Protein AF-A0A2V8DLC0-F1 (afdb_monomer_lite)

Structure (mmCIF, N/CA/C/O backbone):
data_AF-A0A2V8DLC0-F1
#
_entry.id   AF-A0A2V8DLC0-F1
#
loop_
_atom_site.group_PDB
_atom_site.id
_atom_site.type_symbol
_atom_site.label_atom_id
_atom_site.label_alt_id
_atom_site.label_comp_id
_atom_site.label_asym_id
_atom_site.label_entity_id
_atom_site.label_seq_id
_atom_site.pdbx_PDB_ins_code
_atom_site.Cartn_x
_atom_site.Cartn_y
_atom_site.Cartn_z
_atom_site.occupancy
_atom_site.B_iso_or_equiv
_atom_site.auth_seq_id
_atom_site.auth_comp_id
_atom_site.auth_asym_id
_atom_site.auth_atom_id
_atom_site.pdbx_PDB_model_num
ATOM 1 N N . MET A 1 1 ? -18.523 6.065 -11.928 1.00 33.72 1 MET A N 1
ATOM 2 C CA . MET A 1 1 ? -17.253 5.956 -12.672 1.00 33.72 1 MET A CA 1
ATOM 3 C C . MET A 1 1 ? -16.138 6.106 -11.657 1.00 33.72 1 MET A C 1
ATOM 5 O O . MET A 1 1 ? -16.168 7.092 -10.935 1.00 33.72 1 MET A O 1
ATOM 9 N N . ARG A 1 2 ? -15.242 5.127 -11.511 1.00 37.94 2 ARG A N 1
ATOM 10 C CA . ARG A 1 2 ? -13.970 5.345 -10.810 1.00 37.94 2 ARG A CA 1
ATOM 11 C C . ARG A 1 2 ? -12.948 5.616 -11.899 1.00 37.94 2 ARG A C 1
ATOM 13 O O . ARG A 1 2 ? -12.835 4.808 -12.815 1.00 37.94 2 ARG A O 1
ATOM 20 N N . GLU A 1 3 ? -12.312 6.776 -11.840 1.00 42.47 3 GLU A N 1
ATOM 21 C CA . GLU A 1 3 ? -11.149 7.080 -12.661 1.00 42.47 3 GLU A CA 1
ATOM 22 C C . GLU A 1 3 ? -10.037 6.126 -12.227 1.00 42.47 3 GLU A C 1
ATOM 24 O O . GLU A 1 3 ? -9.381 6.315 -11.204 1.00 42.47 3 GLU A O 1
ATOM 29 N N . ASP A 1 4 ? -9.897 5.036 -12.979 1.00 42.78 4 ASP A N 1
ATOM 30 C CA . ASP A 1 4 ? -8.676 4.251 -13.026 1.00 42.78 4 ASP A CA 1
ATOM 31 C C . ASP A 1 4 ? -7.598 5.182 -13.584 1.00 42.78 4 ASP A C 1
ATOM 33 O O . ASP A 1 4 ? -7.423 5.307 -14.797 1.00 42.78 4 ASP A O 1
ATOM 37 N N . HIS A 1 5 ? -6.878 5.880 -12.704 1.00 47.12 5 HIS A N 1
ATOM 38 C CA . HIS A 1 5 ? -5.588 6.470 -13.047 1.00 47.12 5 HIS A CA 1
ATOM 39 C C . HIS A 1 5 ? -4.578 5.332 -13.245 1.00 47.12 5 HIS A C 1
ATOM 41 O O . HIS A 1 5 ? -3.613 5.172 -12.497 1.00 47.12 5 HIS A O 1
ATOM 47 N N . MET A 1 6 ? -4.819 4.514 -14.269 1.00 49.00 6 MET A N 1
ATOM 48 C CA . MET A 1 6 ? -3.808 3.685 -14.898 1.00 49.00 6 MET A CA 1
ATOM 49 C C . MET A 1 6 ? -2.768 4.670 -15.406 1.00 49.00 6 MET A C 1
ATOM 51 O O . MET A 1 6 ? -2.995 5.357 -16.398 1.00 49.00 6 MET A O 1
ATOM 55 N N . SER A 1 7 ? -1.688 4.823 -14.639 1.00 56.44 7 SER A N 1
ATOM 56 C CA . SER A 1 7 ? -0.580 5.715 -14.965 1.00 56.44 7 SER A CA 1
ATOM 57 C C . SER A 1 7 ? -0.198 5.482 -16.422 1.00 56.44 7 SER A C 1
ATOM 59 O O . SER A 1 7 ? 0.247 4.386 -16.765 1.00 56.44 7 SER A O 1
ATOM 61 N N . GLU A 1 8 ? -0.446 6.471 -17.283 1.00 65.38 8 GLU A N 1
ATOM 62 C CA . GLU A 1 8 ? -0.105 6.375 -18.698 1.00 65.38 8 GLU A CA 1
ATOM 63 C C . GLU A 1 8 ? 1.371 6.001 -18.791 1.00 65.38 8 GLU A C 1
ATOM 65 O O . GLU A 1 8 ? 2.231 6.661 -18.201 1.00 65.38 8 GLU A O 1
ATOM 70 N N . ARG A 1 9 ? 1.658 4.875 -19.450 1.00 65.62 9 ARG A N 1
ATOM 71 C CA . ARG A 1 9 ? 3.012 4.333 -19.501 1.00 65.62 9 ARG A CA 1
ATOM 72 C C . ARG A 1 9 ? 3.875 5.306 -20.296 1.00 65.62 9 ARG A C 1
ATOM 74 O O . ARG A 1 9 ? 3.786 5.357 -21.520 1.00 65.62 9 ARG A O 1
ATOM 81 N N . LEU A 1 10 ? 4.669 6.104 -19.589 1.00 75.00 10 LEU A N 1
ATOM 82 C CA . LEU A 1 10 ? 5.582 7.067 -20.192 1.00 75.00 10 LEU A CA 1
ATOM 83 C C . LEU A 1 10 ? 6.614 6.310 -21.035 1.00 75.00 10 LEU A C 1
ATOM 85 O O . LEU A 1 10 ? 7.248 5.380 -20.542 1.00 75.00 10 LEU A O 1
ATOM 89 N N . VAL A 1 11 ? 6.769 6.706 -22.299 1.00 76.94 11 VAL A N 1
ATOM 90 C CA . VAL A 1 11 ? 7.781 6.156 -23.211 1.00 76.94 11 VAL A CA 1
ATOM 91 C C . VAL A 1 11 ? 8.857 7.217 -23.402 1.00 76.94 11 VAL A C 1
ATOM 93 O O . VAL A 1 11 ? 8.633 8.224 -24.072 1.00 76.94 11 VAL A O 1
ATOM 96 N N . LEU A 1 12 ? 10.008 7.007 -22.770 1.00 82.38 12 LEU A N 1
ATOM 97 C CA . LEU A 1 12 ? 11.147 7.930 -22.749 1.00 82.38 12 LEU A CA 1
ATOM 98 C C . LEU A 1 12 ? 12.386 7.343 -23.448 1.00 82.38 12 LEU A C 1
ATOM 100 O O . LEU A 1 12 ? 13.359 8.063 -23.672 1.00 82.38 12 LEU A O 1
ATOM 104 N N . GLY A 1 13 ? 12.339 6.063 -23.829 1.00 81.19 13 GLY A N 1
ATOM 105 C CA . GLY A 1 13 ? 13.424 5.336 -24.478 1.00 81.19 13 GLY A CA 1
ATOM 106 C C . GLY A 1 13 ? 14.370 4.658 -23.482 1.00 81.19 13 GLY A C 1
ATOM 107 O O . GLY A 1 13 ? 14.463 5.011 -22.304 1.00 81.19 13 GLY A O 1
ATOM 108 N N . SER A 1 14 ? 15.115 3.656 -23.953 1.00 75.38 14 SER A N 1
ATOM 109 C CA . SER A 1 14 ? 16.149 2.988 -23.151 1.00 75.38 14 SER A CA 1
ATOM 110 C C . SER A 1 14 ? 17.264 3.965 -22.745 1.00 75.38 14 SER A C 1
ATOM 112 O O . SER A 1 14 ? 17.702 4.752 -23.584 1.00 75.38 14 SER A O 1
ATOM 114 N N . PRO A 1 15 ? 17.788 3.901 -21.502 1.00 81.25 15 PRO A N 1
ATOM 115 C CA . PRO A 1 15 ? 17.510 2.926 -20.435 1.00 81.25 15 PRO A CA 1
ATOM 116 C C . PRO A 1 15 ? 16.366 3.329 -19.483 1.00 81.25 15 PRO A C 1
ATOM 118 O O . 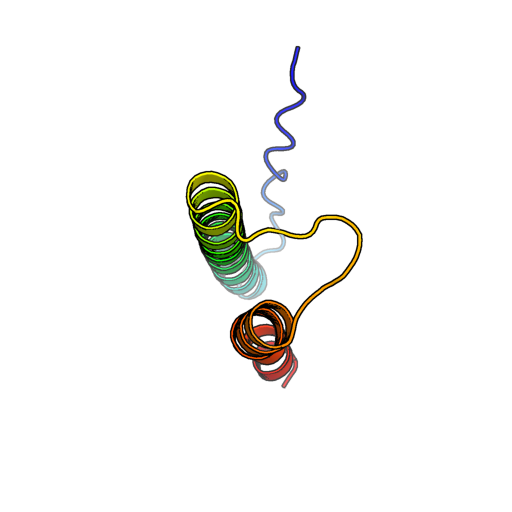PRO A 1 15 ? 16.101 2.626 -18.505 1.00 81.25 15 PRO A O 1
ATOM 121 N N . VAL A 1 16 ? 15.718 4.468 -19.736 1.00 86.12 16 VAL A N 1
ATOM 122 C CA . VAL A 1 16 ? 14.745 5.088 -18.829 1.00 86.12 16 VAL A CA 1
ATOM 123 C C . VAL A 1 16 ? 13.475 4.251 -18.721 1.00 86.12 16 VAL A C 1
ATOM 125 O O . VAL A 1 16 ? 12.999 4.041 -17.610 1.00 86.12 16 VAL A O 1
ATOM 128 N N . ASP A 1 17 ? 12.998 3.671 -19.822 1.00 82.75 17 ASP A N 1
ATOM 129 C CA . ASP A 1 17 ? 11.818 2.791 -19.807 1.00 82.75 17 ASP A CA 1
ATOM 130 C C . ASP A 1 17 ? 12.011 1.585 -18.866 1.00 82.75 17 ASP A C 1
ATOM 132 O O . ASP A 1 17 ? 11.145 1.273 -18.053 1.00 82.75 17 ASP A O 1
ATOM 136 N N . GLY A 1 18 ? 13.200 0.970 -18.870 1.00 86.19 18 GLY A N 1
ATOM 137 C CA . GLY A 1 18 ? 13.520 -0.137 -17.961 1.00 86.19 18 GLY A CA 1
ATOM 138 C C . GLY A 1 18 ? 13.685 0.285 -16.493 1.00 86.19 18 GLY A C 1
ATOM 139 O O . GLY A 1 18 ? 13.569 -0.538 -15.580 1.00 86.19 18 GLY A O 1
ATOM 140 N N . LEU A 1 19 ? 13.976 1.561 -16.222 1.00 86.88 19 LEU A N 1
ATOM 141 C CA . LEU A 1 19 ? 13.908 2.114 -14.869 1.00 86.88 19 LEU A CA 1
ATOM 142 C C . LEU A 1 19 ? 12.452 2.367 -14.461 1.00 86.88 19 LEU A C 1
ATOM 144 O O . LEU A 1 19 ? 12.072 1.986 -13.355 1.00 86.88 19 LEU A O 1
ATOM 148 N N . LEU A 1 20 ? 11.642 2.943 -15.351 1.00 85.62 20 LEU A N 1
ATOM 149 C CA . LEU A 1 20 ? 10.223 3.203 -15.118 1.00 85.62 20 LEU A CA 1
ATOM 150 C C . LEU A 1 20 ? 9.453 1.915 -14.831 1.00 85.62 20 LEU A C 1
ATOM 152 O O . LEU A 1 20 ? 8.760 1.856 -13.821 1.00 85.62 20 LEU A O 1
ATOM 156 N N . ASP A 1 21 ? 9.639 0.862 -15.627 1.00 86.44 21 ASP A N 1
ATOM 157 C CA . ASP A 1 21 ? 8.980 -0.432 -15.406 1.00 86.44 21 ASP A CA 1
ATOM 158 C C . ASP A 1 21 ? 9.288 -0.997 -14.010 1.00 86.44 21 ASP A C 1
ATOM 160 O O . ASP A 1 21 ? 8.395 -1.466 -13.300 1.00 86.44 21 ASP A O 1
ATOM 164 N N . ARG A 1 22 ? 10.548 -0.892 -13.564 1.00 86.19 22 ARG A N 1
ATOM 165 C CA . ARG A 1 22 ? 10.950 -1.312 -12.212 1.00 86.19 22 ARG A CA 1
ATOM 166 C C . ARG A 1 22 ? 10.317 -0.446 -11.126 1.00 86.19 22 ARG A C 1
ATOM 168 O O . ARG A 1 22 ? 9.910 -0.979 -10.095 1.00 86.19 22 ARG A O 1
ATOM 175 N N . LEU A 1 23 ? 10.234 0.868 -11.336 1.00 86.19 23 LEU A N 1
ATOM 176 C CA . LEU A 1 23 ? 9.601 1.791 -10.392 1.00 86.19 23 LEU A CA 1
ATOM 177 C C . LEU A 1 23 ? 8.089 1.554 -10.295 1.00 86.19 23 LEU A C 1
ATOM 179 O O . LEU A 1 23 ? 7.564 1.523 -9.184 1.00 86.19 23 LEU A O 1
ATOM 183 N N . TYR A 1 24 ? 7.407 1.310 -11.416 1.00 84.56 24 TYR A N 1
ATOM 184 C CA . TYR A 1 24 ? 5.984 0.970 -11.434 1.00 84.56 24 TYR A CA 1
ATOM 185 C C . TYR A 1 24 ? 5.711 -0.357 -10.728 1.00 84.56 24 TYR A C 1
ATOM 187 O O . TYR A 1 24 ? 4.872 -0.404 -9.830 1.00 84.56 24 TYR A O 1
ATOM 195 N N . ALA A 1 25 ? 6.459 -1.416 -11.056 1.00 87.25 25 ALA A N 1
ATOM 196 C CA . ALA A 1 25 ? 6.313 -2.711 -10.388 1.00 87.25 25 ALA A CA 1
ATOM 197 C C . ALA A 1 25 ? 6.534 -2.594 -8.871 1.00 87.25 25 ALA A C 1
ATOM 199 O O . ALA A 1 25 ? 5.801 -3.178 -8.071 1.00 87.25 25 ALA A O 1
ATOM 200 N N . ARG A 1 26 ? 7.518 -1.785 -8.465 1.00 85.50 26 ARG A N 1
ATOM 201 C CA . ARG A 1 26 ? 7.783 -1.500 -7.057 1.00 85.50 26 ARG A CA 1
ATOM 202 C C . ARG A 1 26 ? 6.636 -0.746 -6.386 1.00 85.50 26 ARG A C 1
ATOM 204 O O . ARG A 1 26 ? 6.271 -1.101 -5.269 1.00 85.50 26 ARG A O 1
ATOM 211 N N . ASN A 1 27 ? 6.084 0.271 -7.046 1.00 85.06 27 ASN A N 1
ATOM 212 C CA . ASN A 1 27 ? 4.964 1.050 -6.526 1.00 85.06 27 ASN A CA 1
ATOM 213 C C . ASN A 1 27 ? 3.728 0.170 -6.285 1.00 85.06 27 ASN A C 1
ATOM 215 O O . ASN A 1 27 ? 3.149 0.234 -5.203 1.00 85.06 27 ASN A O 1
ATOM 219 N N . VAL A 1 28 ? 3.390 -0.704 -7.240 1.00 88.00 28 VAL A N 1
ATOM 220 C CA . VAL A 1 28 ? 2.282 -1.666 -7.103 1.00 88.00 28 VAL A CA 1
ATOM 221 C C . VAL A 1 28 ? 2.489 -2.561 -5.880 1.00 88.00 28 VAL A C 1
ATOM 223 O O . VAL A 1 28 ? 1.634 -2.607 -5.000 1.00 88.00 28 VAL A O 1
ATOM 226 N N . ALA A 1 29 ? 3.666 -3.181 -5.752 1.00 87.19 29 ALA A N 1
ATOM 227 C CA . ALA A 1 29 ? 3.966 -4.051 -4.615 1.00 87.19 29 ALA A CA 1
ATOM 228 C C . ALA A 1 29 ? 3.908 -3.317 -3.257 1.00 87.19 29 ALA A C 1
ATOM 230 O O . ALA A 1 29 ? 3.526 -3.901 -2.241 1.00 87.19 29 ALA A O 1
ATOM 231 N N . GLN A 1 30 ? 4.282 -2.035 -3.216 1.00 86.06 30 GLN A N 1
ATOM 232 C CA . GLN A 1 30 ? 4.181 -1.221 -2.001 1.00 86.06 30 GLN A CA 1
ATOM 233 C C . GLN A 1 30 ? 2.729 -0.886 -1.646 1.00 86.06 30 GLN A C 1
ATOM 235 O O . GLN A 1 30 ? 2.367 -0.970 -0.470 1.00 86.06 30 GLN A O 1
ATOM 240 N N . ASN A 1 31 ? 1.897 -0.553 -2.636 1.00 88.56 31 ASN A N 1
ATOM 241 C CA . ASN A 1 31 ? 0.469 -0.315 -2.423 1.00 88.56 31 ASN A CA 1
ATOM 242 C C . ASN A 1 31 ? -0.238 -1.569 -1.895 1.00 88.56 31 ASN A C 1
ATOM 244 O O . ASN A 1 31 ? -1.028 -1.471 -0.953 1.00 88.56 31 ASN A O 1
ATOM 248 N N . ASP A 1 32 ? 0.096 -2.745 -2.426 1.00 91.19 32 ASP A N 1
ATOM 249 C CA . ASP A 1 32 ? -0.450 -4.020 -1.953 1.00 91.19 32 ASP A CA 1
ATOM 250 C C . ASP A 1 32 ? -0.044 -4.307 -0.501 1.00 91.19 32 ASP A C 1
ATOM 252 O O . ASP A 1 32 ? -0.870 -4.721 0.320 1.00 91.19 32 ASP A O 1
ATOM 256 N N . ALA A 1 33 ? 1.216 -4.031 -0.145 1.00 90.69 33 ALA A N 1
ATOM 257 C CA . ALA A 1 33 ? 1.714 -4.204 1.217 1.00 90.69 33 ALA A CA 1
ATOM 258 C C . ALA A 1 33 ? 1.018 -3.263 2.215 1.00 90.69 33 ALA A C 1
ATOM 260 O O . ALA A 1 33 ? 0.612 -3.705 3.292 1.00 90.69 33 ALA A O 1
ATOM 261 N N . LEU A 1 34 ? 0.849 -1.985 1.857 1.00 91.81 3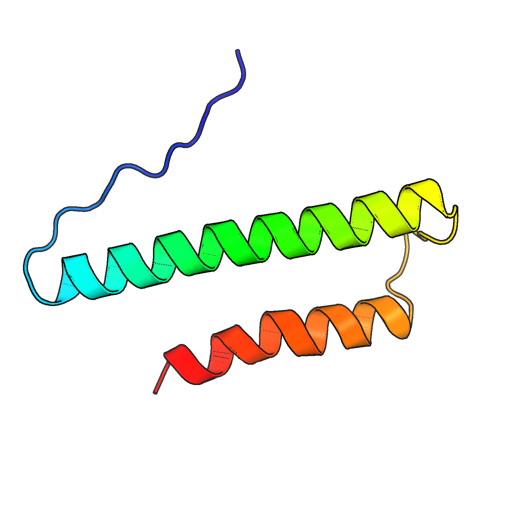4 LEU A N 1
ATOM 262 C CA . LEU A 1 34 ? 0.117 -1.005 2.667 1.00 91.81 34 LEU A CA 1
ATOM 263 C C . LEU A 1 34 ? -1.344 -1.428 2.854 1.00 91.81 34 LEU A C 1
ATOM 265 O O . LEU A 1 34 ? -1.838 -1.468 3.981 1.00 91.81 34 LEU A O 1
ATOM 269 N N . THR A 1 35 ? -2.011 -1.804 1.762 1.00 92.69 35 THR A N 1
ATOM 270 C CA . THR A 1 35 ? -3.412 -2.245 1.776 1.00 92.69 35 THR A CA 1
ATOM 271 C C . THR A 1 35 ? -3.594 -3.467 2.669 1.00 92.69 35 THR A C 1
ATOM 273 O O . THR A 1 35 ? -4.493 -3.489 3.512 1.00 92.69 35 THR A O 1
ATOM 276 N N . THR A 1 36 ? -2.708 -4.458 2.547 1.00 94.56 36 THR A N 1
ATOM 277 C CA . THR A 1 36 ? -2.736 -5.674 3.371 1.00 94.56 36 THR A CA 1
ATOM 278 C C . THR A 1 36 ? -2.551 -5.349 4.851 1.00 94.56 36 THR A C 1
ATOM 280 O O . THR A 1 36 ? -3.321 -5.833 5.684 1.00 94.56 36 THR A O 1
ATOM 283 N N . TYR A 1 37 ? -1.572 -4.502 5.188 1.00 93.12 37 TYR A N 1
ATOM 284 C CA . TYR A 1 37 ? -1.302 -4.107 6.571 1.00 93.12 37 TYR A CA 1
ATOM 285 C C . TYR A 1 37 ? -2.518 -3.427 7.208 1.00 93.12 37 TYR A C 1
ATOM 287 O O . TYR A 1 37 ? -3.015 -3.892 8.234 1.00 93.12 37 TYR A O 1
ATOM 295 N N . PHE A 1 38 ? -3.051 -2.376 6.579 1.00 92.25 38 PHE A N 1
ATOM 296 C CA . PHE A 1 38 ? -4.178 -1.633 7.144 1.00 92.25 38 PHE A CA 1
ATOM 297 C C . PHE A 1 38 ? -5.478 -2.441 7.161 1.00 92.25 38 PHE A C 1
ATOM 299 O O . PHE A 1 38 ? -6.220 -2.352 8.136 1.00 92.25 38 PHE A O 1
ATOM 306 N N . THR A 1 39 ? -5.732 -3.286 6.156 1.00 93.88 39 THR A N 1
ATOM 307 C CA . THR A 1 39 ? -6.906 -4.180 6.157 1.00 93.88 39 THR A CA 1
ATOM 308 C C . THR A 1 39 ? -6.834 -5.182 7.308 1.00 93.88 39 THR A C 1
ATOM 310 O O . THR A 1 39 ? -7.822 -5.389 8.009 1.00 93.88 39 THR A O 1
ATOM 313 N N . THR A 1 40 ? -5.652 -5.754 7.555 1.00 94.81 40 THR A N 1
ATOM 314 C CA . THR A 1 40 ? -5.431 -6.680 8.676 1.00 94.81 40 THR A CA 1
ATOM 315 C C . THR A 1 40 ? -5.647 -5.975 10.014 1.00 94.81 40 THR A C 1
ATOM 317 O O . THR A 1 40 ? -6.407 -6.454 10.850 1.00 94.81 40 THR A O 1
ATOM 320 N N . ARG A 1 41 ? -5.054 -4.788 10.195 1.00 93.12 41 ARG A N 1
ATOM 321 C CA . ARG A 1 41 ? 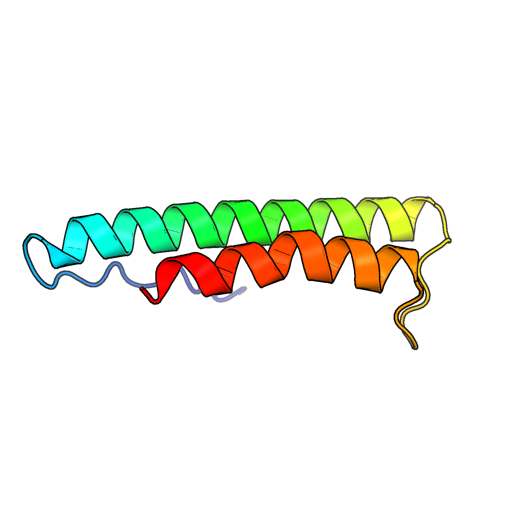-5.216 -3.975 11.413 1.00 93.12 41 ARG A CA 1
ATOM 322 C C . ARG A 1 41 ? -6.673 -3.561 11.652 1.00 93.12 41 ARG A C 1
ATOM 324 O O . ARG A 1 41 ? -7.131 -3.558 12.792 1.00 93.12 41 ARG A O 1
ATOM 331 N N . ALA A 1 42 ? -7.406 -3.227 10.590 1.00 91.88 42 ALA A N 1
ATOM 332 C CA . ALA A 1 42 ? -8.825 -2.900 10.675 1.00 91.88 42 ALA A CA 1
ATOM 333 C C . ALA A 1 42 ? -9.662 -4.120 11.097 1.00 91.88 42 ALA A C 1
ATOM 335 O O . ALA A 1 42 ? -10.519 -3.991 11.966 1.00 91.88 42 ALA A O 1
ATOM 336 N N . ALA A 1 43 ? -9.381 -5.303 10.538 1.00 94.31 43 ALA A N 1
ATOM 337 C CA . ALA A 1 43 ? -10.051 -6.550 10.914 1.00 94.31 43 ALA A CA 1
ATOM 338 C C . ALA A 1 43 ? -9.750 -6.978 12.363 1.00 94.31 43 ALA A C 1
ATOM 340 O O . ALA A 1 43 ? -10.628 -7.501 13.043 1.00 94.31 43 ALA A O 1
ATOM 341 N N . GLU A 1 44 ? -8.535 -6.717 12.851 1.00 93.69 44 GLU A N 1
ATOM 342 C CA . GLU A 1 44 ? -8.140 -6.916 14.254 1.00 93.69 44 GLU A CA 1
ATOM 343 C C . GLU A 1 44 ? -8.808 -5.915 15.219 1.00 93.69 44 GLU A C 1
ATOM 345 O O . GLU A 1 44 ? -8.738 -6.101 16.432 1.00 93.69 44 GLU A O 1
ATOM 350 N N . GLY A 1 45 ? -9.399 -4.823 14.715 1.00 92.19 45 GLY A N 1
ATOM 351 C CA . GLY A 1 45 ? -9.866 -3.702 15.540 1.00 92.19 45 GLY A CA 1
ATOM 352 C C . GLY A 1 45 ? -8.731 -2.933 16.228 1.00 92.19 45 GLY A C 1
ATOM 353 O O . GLY A 1 45 ? -8.977 -2.133 17.126 1.00 92.19 45 GLY A O 1
ATOM 354 N N . SER A 1 46 ? -7.483 -3.177 15.820 1.00 89.25 46 SER A N 1
ATOM 355 C CA . SER A 1 46 ? -6.282 -2.583 16.409 1.00 89.25 46 SER A CA 1
ATOM 356 C C . SER A 1 46 ? -5.890 -1.272 15.730 1.00 89.25 46 SER A C 1
ATOM 358 O O . SER A 1 46 ? -4.922 -0.636 16.138 1.00 89.25 46 SER A O 1
ATOM 360 N N . LEU A 1 47 ? -6.587 -0.876 14.665 1.00 87.75 47 LEU A N 1
ATOM 361 C CA . LEU A 1 47 ? -6.269 0.322 13.905 1.00 87.75 47 LEU A CA 1
ATOM 362 C C . LEU A 1 47 ? -6.847 1.576 14.566 1.00 87.75 47 LEU A C 1
ATOM 364 O O . LEU A 1 47 ? -8.063 1.762 14.605 1.00 87.75 47 LEU A O 1
ATOM 368 N N . ASP A 1 48 ? -5.960 2.455 15.021 1.00 85.12 48 ASP A N 1
ATOM 369 C CA . ASP A 1 48 ? -6.311 3.829 15.359 1.00 85.12 48 ASP A CA 1
ATOM 370 C C . ASP A 1 48 ? -6.112 4.705 14.119 1.00 85.12 48 ASP A C 1
ATOM 372 O O . ASP A 1 48 ? -5.016 4.799 13.569 1.00 85.12 48 ASP A O 1
ATOM 376 N N . TRP A 1 49 ? -7.191 5.322 13.645 1.00 77.75 49 TRP A N 1
ATOM 377 C CA . TRP A 1 49 ? -7.149 6.199 12.475 1.00 77.75 49 TRP A CA 1
ATOM 378 C C . TRP A 1 49 ? -6.683 7.620 12.807 1.00 77.75 49 TRP A C 1
ATOM 380 O O . TRP A 1 49 ? -6.378 8.383 11.893 1.00 77.75 49 TRP A O 1
ATOM 390 N N . ASN A 1 50 ? -6.621 7.985 14.091 1.00 86.25 50 ASN A N 1
ATOM 391 C CA . ASN A 1 50 ? -6.224 9.323 14.532 1.00 86.25 50 ASN A CA 1
ATOM 392 C C . ASN A 1 50 ? -4.729 9.424 14.856 1.00 86.25 50 ASN A C 1
ATOM 394 O O . ASN A 1 50 ? -4.206 10.533 14.958 1.00 86.25 50 ASN A O 1
ATOM 398 N N . GLN A 1 51 ? -4.035 8.295 15.019 1.00 85.50 51 GLN A N 1
ATOM 399 C CA . GLN A 1 51 ? -2.601 8.276 15.303 1.00 85.50 51 GLN A CA 1
ATOM 400 C C . GLN A 1 51 ? -1.931 7.007 14.776 1.00 85.50 51 GLN A C 1
ATOM 402 O O . GLN A 1 51 ? -2.515 5.926 14.760 1.00 85.50 51 GLN A O 1
ATOM 407 N N . PHE A 1 52 ? -0.656 7.126 14.412 1.00 88.81 52 PHE A N 1
ATOM 408 C CA . PHE A 1 52 ? 0.182 5.966 14.134 1.00 88.81 52 PHE A CA 1
ATOM 409 C C . PHE A 1 52 ? 0.879 5.514 15.409 1.00 88.81 52 PHE A C 1
ATOM 411 O O . PHE A 1 52 ? 1.703 6.233 15.973 1.00 88.81 52 PHE A O 1
ATOM 418 N N . ASP A 1 53 ? 0.545 4.301 15.835 1.00 90.19 53 ASP A N 1
ATOM 419 C CA . ASP A 1 53 ? 1.210 3.614 16.932 1.00 90.19 53 ASP A CA 1
ATOM 420 C C . ASP A 1 53 ? 2.631 3.168 16.550 1.00 90.19 53 ASP A C 1
ATOM 422 O O . ASP A 1 53 ? 3.087 3.312 15.411 1.00 90.19 53 ASP A O 1
ATOM 426 N N . GLU A 1 54 ? 3.357 2.616 17.517 1.00 91.81 54 GLU A N 1
ATOM 427 C CA . GLU A 1 54 ? 4.726 2.139 17.317 1.00 91.81 54 GLU A CA 1
ATOM 428 C C . GLU A 1 54 ? 4.811 1.080 16.209 1.00 91.81 54 GLU A C 1
ATOM 430 O O . GLU A 1 54 ? 5.615 1.222 15.290 1.00 91.81 54 GLU A O 1
ATOM 435 N N . ARG A 1 55 ? 3.895 0.101 16.201 1.00 91.00 55 ARG A N 1
ATOM 436 C CA . ARG A 1 55 ? 3.831 -0.954 15.173 1.00 91.00 55 ARG A CA 1
ATOM 437 C C . ARG A 1 55 ? 3.624 -0.382 13.766 1.00 91.00 55 ARG A C 1
ATOM 439 O O . ARG A 1 55 ? 4.218 -0.871 12.806 1.00 91.00 55 ARG A O 1
ATOM 446 N N . THR A 1 56 ? 2.817 0.668 13.623 1.00 90.50 56 THR A N 1
ATOM 447 C CA . THR A 1 56 ? 2.610 1.349 12.338 1.00 90.50 56 THR A CA 1
ATOM 448 C C . THR A 1 56 ? 3.838 2.150 11.931 1.00 90.50 56 THR A C 1
ATOM 450 O O . THR A 1 56 ? 4.243 2.081 10.773 1.00 90.50 56 THR A O 1
ATOM 453 N N . ASN A 1 57 ? 4.487 2.845 12.865 1.00 89.19 57 ASN A N 1
ATOM 454 C CA . ASN A 1 57 ? 5.741 3.545 12.585 1.00 89.19 57 ASN A CA 1
ATOM 455 C C . ASN A 1 57 ? 6.863 2.583 12.170 1.00 89.19 57 ASN A C 1
ATOM 457 O O . ASN A 1 57 ? 7.600 2.883 11.233 1.00 89.19 57 ASN A O 1
ATOM 461 N N . GLU A 1 58 ? 6.984 1.423 12.816 1.00 90.12 58 GLU A N 1
ATOM 462 C CA . GLU A 1 58 ? 7.945 0.380 12.444 1.00 90.12 58 GLU A CA 1
ATOM 463 C C . GLU A 1 58 ? 7.671 -0.176 11.047 1.00 90.12 58 GLU A C 1
ATOM 465 O O . GLU A 1 58 ? 8.581 -0.233 10.216 1.00 90.12 58 GLU A O 1
ATOM 470 N N . PHE A 1 59 ? 6.412 -0.516 10.757 1.00 89.75 59 PHE A N 1
ATOM 471 C CA . PHE A 1 59 ? 6.008 -0.988 9.436 1.00 89.75 59 PHE A CA 1
ATOM 472 C C . PHE A 1 59 ? 6.305 0.051 8.345 1.00 89.75 59 PHE A C 1
ATOM 474 O O . PHE A 1 59 ? 6.907 -0.270 7.319 1.00 89.75 59 PHE A O 1
ATOM 481 N N . LEU A 1 60 ? 5.929 1.313 8.572 1.00 87.75 60 LEU A N 1
ATOM 482 C CA . LEU A 1 60 ? 6.182 2.396 7.625 1.00 87.75 60 LEU A CA 1
ATOM 483 C C . LEU A 1 60 ? 7.679 2.653 7.455 1.00 87.75 60 LEU A C 1
ATOM 485 O O . LEU A 1 60 ? 8.124 2.873 6.333 1.00 87.75 60 LEU A O 1
ATOM 489 N N . ARG A 1 61 ? 8.475 2.574 8.524 1.00 85.56 61 ARG A N 1
ATOM 490 C CA . ARG A 1 61 ? 9.932 2.708 8.446 1.00 85.56 61 ARG A CA 1
ATOM 491 C C . ARG A 1 61 ? 10.537 1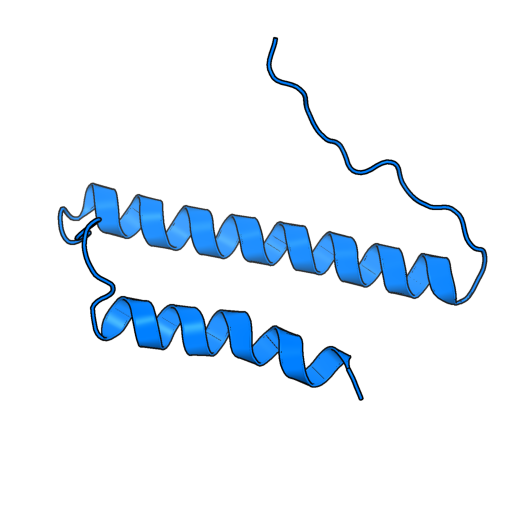.624 7.554 1.00 85.56 61 ARG A C 1
ATOM 493 O O . ARG A 1 61 ? 11.301 1.960 6.657 1.00 85.56 61 ARG A O 1
ATOM 500 N N . ASP A 1 62 ? 10.160 0.361 7.733 1.00 83.56 62 ASP A N 1
ATOM 501 C CA . ASP A 1 62 ? 10.630 -0.742 6.881 1.00 83.56 62 ASP A CA 1
ATOM 502 C C . ASP A 1 62 ? 10.248 -0.532 5.403 1.00 83.56 62 ASP A C 1
ATOM 504 O O . ASP A 1 62 ? 11.088 -0.626 4.502 1.00 83.56 62 ASP A O 1
ATOM 508 N N . LYS A 1 63 ? 8.985 -0.175 5.136 1.00 80.00 63 LYS A N 1
ATOM 509 C CA . LYS A 1 63 ? 8.462 -0.071 3.763 1.00 80.00 63 LYS A CA 1
ATOM 510 C C . LYS A 1 63 ? 8.826 1.223 3.037 1.00 80.00 63 LYS A C 1
ATOM 512 O 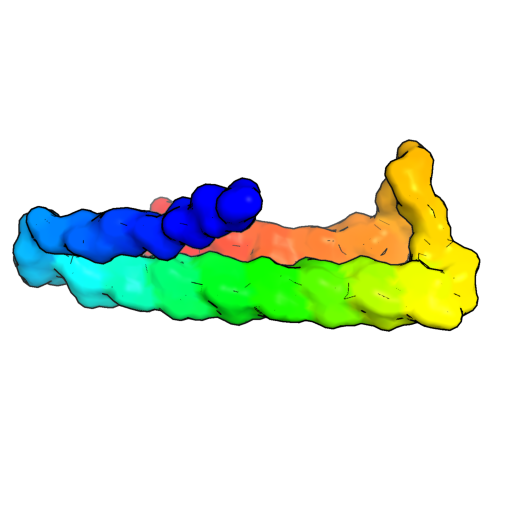O . LYS A 1 63 ? 8.948 1.196 1.808 1.00 80.00 63 LYS A O 1
ATOM 517 N N . LEU A 1 64 ? 9.028 2.328 3.758 1.00 70.12 64 LEU A N 1
ATOM 518 C CA . LEU A 1 64 ? 9.401 3.629 3.193 1.00 70.12 64 LEU A CA 1
ATOM 519 C C . LEU A 1 64 ? 10.919 3.841 3.137 1.00 70.12 64 LEU A C 1
ATOM 521 O O . LEU A 1 64 ? 11.372 4.429 2.161 1.00 70.12 64 LEU A O 1
ATOM 525 N N . ILE A 1 65 ? 11.733 3.318 4.071 1.00 59.28 65 ILE A N 1
ATOM 526 C CA . ILE A 1 65 ? 13.210 3.382 3.941 1.00 59.28 65 ILE A CA 1
ATOM 527 C C . ILE A 1 65 ? 13.681 2.640 2.691 1.00 59.28 65 ILE A C 1
ATOM 529 O O . ILE A 1 65 ? 14.657 3.041 2.056 1.00 59.28 65 ILE A O 1
ATOM 533 N N . ALA A 1 66 ? 12.949 1.610 2.263 1.00 57.03 66 ALA A N 1
ATOM 534 C CA . ALA A 1 66 ? 13.206 0.961 0.989 1.00 57.03 66 ALA A CA 1
ATOM 535 C C . ALA A 1 66 ? 13.294 1.987 -0.176 1.00 57.03 66 ALA A C 1
ATOM 537 O O . ALA A 1 66 ? 14.090 1.787 -1.098 1.00 57.03 66 ALA A O 1
ATOM 538 N N . LEU A 1 67 ? 12.549 3.100 -0.135 1.00 50.81 67 LEU A N 1
ATOM 539 C CA . LEU A 1 67 ? 12.562 4.149 -1.165 1.00 50.81 67 LEU A CA 1
ATOM 540 C C . LEU A 1 67 ? 13.880 4.935 -1.232 1.00 50.81 67 LEU A C 1
ATOM 542 O O . LEU A 1 67 ? 14.242 5.393 -2.314 1.00 50.81 67 LEU A O 1
ATOM 546 N N . ASP A 1 68 ? 14.614 5.062 -0.125 1.00 51.84 6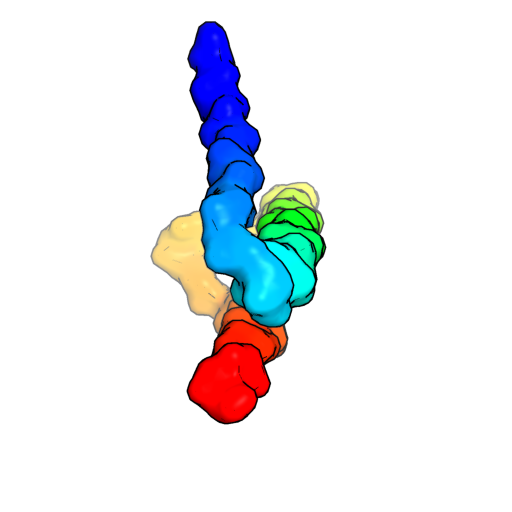8 ASP A N 1
ATOM 547 C CA . ASP A 1 68 ? 15.801 5.924 -0.060 1.00 51.84 68 ASP A CA 1
ATOM 548 C C . ASP A 1 68 ? 16.982 5.334 -0.851 1.00 51.84 68 ASP A C 1
ATOM 550 O O . ASP A 1 68 ? 17.718 6.033 -1.545 1.00 51.84 68 ASP A O 1
ATOM 554 N N . ARG A 1 69 ? 17.094 3.999 -0.884 1.00 52.88 69 ARG A N 1
ATOM 555 C CA . ARG A 1 69 ? 18.199 3.312 -1.575 1.00 52.88 69 ARG A CA 1
ATOM 556 C C . ARG A 1 69 ? 18.118 3.352 -3.108 1.00 52.88 69 ARG A C 1
ATOM 558 O O . ARG A 1 69 ? 19.062 2.931 -3.762 1.00 52.88 69 ARG A O 1
ATOM 565 N N . ALA A 1 70 ? 17.015 3.827 -3.691 1.00 52.22 70 ALA A N 1
ATOM 566 C CA . ALA A 1 70 ? 16.869 3.956 -5.147 1.00 52.22 70 ALA A CA 1
ATOM 567 C C . ALA A 1 70 ? 17.271 5.340 -5.693 1.00 52.22 70 ALA A C 1
ATOM 569 O O . ALA A 1 70 ? 17.144 5.569 -6.893 1.00 52.22 70 ALA A O 1
ATOM 570 N N . LYS A 1 71 ? 17.736 6.256 -4.831 1.00 40.41 71 LYS A N 1
ATOM 571 C CA . LYS A 1 71 ? 18.216 7.593 -5.220 1.00 40.41 71 LYS A CA 1
ATOM 572 C C . LYS A 1 71 ? 19.742 7.707 -5.366 1.00 40.41 71 LYS A C 1
ATOM 574 O O . LYS A 1 71 ? 20.218 8.814 -5.603 1.00 40.41 71 LYS A O 1
ATOM 579 N N . ALA A 1 72 ? 20.488 6.611 -5.222 1.00 38.31 72 ALA A N 1
ATOM 580 C CA . ALA A 1 72 ? 21.949 6.583 -5.343 1.00 38.31 72 ALA A CA 1
ATOM 581 C C . ALA A 1 72 ? 22.399 5.903 -6.640 1.00 38.31 72 ALA A C 1
ATOM 583 O O . ALA A 1 72 ? 21.806 4.853 -6.982 1.00 38.31 72 ALA A O 1
#

Sequence (72 aa):
MREDHMSERLVLGSPVDGLLDRLYARNVAQNDALTTYFTTRAAEGSLDWNQFDERTNEFLRDKLIALDRAKA

Radius of gyration: 15.9 Å; chains: 1; bounding box: 39×16×42 Å

Secondary structure (DSSP, 8-state):
-------------TTHHHHHHHHHHHHHHHHHHHHHHHHHHHHTT---SS---HHHHHHHHHHHHTTGGG--

Foldseek 3Di:
DDPPPPPDQDDPDPPVSVVSVVVVVLVVVLVVLVCVVVVVCVVVVNDDPVDQDPVNVVSCCVSVVVVVVVVD

pLDDT: mean 78.25, std 17.17, range [33.72, 94.81]